Protein AF-A0A0J7KLI1-F1 (afdb_monomer_lite)

Sequence (112 aa):
MMEARSKIDLAKLGISNSRLKQSVTGGILIQIFDKDRAVKADDFASHMDAILGKTGVIIGRPFKCAELRIRGIDVSVSPDEVIEEIAKVGGCRRDEVRTGCIRGAPSGRGSV

Structure (mmCIF, N/CA/C/O backbone):
data_AF-A0A0J7KLI1-F1
#
_entry.id   AF-A0A0J7KLI1-F1
#
loop_
_atom_site.group_PDB
_atom_site.id
_atom_site.type_symbol
_atom_site.label_atom_id
_atom_site.label_alt_id
_atom_site.label_comp_id
_atom_site.label_asym_id
_atom_site.label_entity_id
_atom_site.label_seq_id
_atom_site.pdbx_PDB_ins_code
_atom_site.Cartn_x
_atom_site.Cartn_y
_atom_site.Cartn_z
_atom_site.occupancy
_atom_site.B_iso_or_equiv
_atom_site.auth_seq_id
_atom_site.auth_comp_id
_atom_site.auth_asym_id
_atom_site.auth_atom_id
_atom_site.pdbx_PDB_model_num
ATOM 1 N N . MET A 1 1 ? -12.954 9.217 16.804 1.00 60.72 1 MET A N 1
ATOM 2 C CA . MET A 1 1 ? -12.680 8.028 17.653 1.00 60.72 1 MET A CA 1
ATOM 3 C C . MET A 1 1 ? -13.764 7.715 18.671 1.00 60.72 1 MET A C 1
ATOM 5 O O . MET A 1 1 ? -14.097 6.545 18.789 1.00 60.72 1 MET A O 1
ATOM 9 N N . MET A 1 2 ? -14.324 8.692 19.395 1.00 63.84 2 MET A N 1
ATOM 10 C CA . MET A 1 2 ? -15.411 8.419 20.352 1.00 63.84 2 MET A CA 1
ATOM 11 C C . MET A 1 2 ? -16.638 7.806 19.656 1.00 63.84 2 MET A C 1
ATOM 13 O O . MET A 1 2 ? -17.097 6.744 20.056 1.00 63.84 2 MET A O 1
ATOM 17 N N . GLU A 1 3 ? -17.057 8.378 18.523 1.00 67.69 3 GLU A N 1
ATOM 18 C CA . GLU A 1 3 ? -18.138 7.823 17.694 1.00 67.69 3 GLU A CA 1
ATOM 19 C C . GLU A 1 3 ? -17.832 6.424 17.148 1.00 67.69 3 GLU A C 1
ATOM 21 O O . GLU A 1 3 ? -18.708 5.567 17.110 1.00 67.69 3 GLU A O 1
ATOM 26 N N . ALA A 1 4 ? -16.578 6.179 16.763 1.00 65.81 4 ALA A N 1
ATOM 27 C CA . ALA A 1 4 ? -16.128 4.886 16.256 1.00 65.81 4 ALA A CA 1
ATOM 28 C C . ALA A 1 4 ? -16.211 3.809 17.342 1.00 65.81 4 ALA A C 1
ATOM 30 O O . ALA A 1 4 ? -16.747 2.734 17.115 1.00 65.81 4 ALA A O 1
ATOM 31 N N . ARG A 1 5 ? -15.744 4.125 18.556 1.00 69.19 5 ARG A N 1
ATOM 32 C CA . ARG A 1 5 ? -15.797 3.218 19.707 1.00 69.19 5 ARG A CA 1
ATOM 33 C C . ARG A 1 5 ? -17.232 2.915 20.145 1.00 69.19 5 ARG A C 1
ATOM 35 O O . ARG A 1 5 ? -17.486 1.816 20.613 1.00 69.19 5 ARG A O 1
ATOM 42 N N . SER A 1 6 ? -18.151 3.870 20.001 1.00 67.19 6 SER A N 1
ATOM 43 C CA . SER A 1 6 ? -19.566 3.676 20.340 1.00 67.19 6 SER A CA 1
ATOM 44 C C . SER A 1 6 ? -20.349 2.902 19.278 1.00 67.19 6 SER A C 1
ATOM 46 O O . SER A 1 6 ? -21.348 2.277 19.614 1.00 67.19 6 SER A O 1
ATOM 48 N N . LYS A 1 7 ? -19.933 2.958 18.007 1.00 67.88 7 LYS A N 1
ATOM 49 C CA . LYS A 1 7 ? -20.652 2.335 16.882 1.00 67.88 7 LYS A CA 1
ATOM 50 C C . LYS A 1 7 ? -20.045 1.008 16.413 1.00 67.88 7 LYS A C 1
ATOM 52 O O . LYS A 1 7 ? -20.707 0.289 15.671 1.00 67.88 7 LYS A O 1
ATOM 57 N N . ILE A 1 8 ? -18.813 0.683 16.810 1.00 69.56 8 ILE A N 1
ATOM 58 C CA . ILE A 1 8 ? -18.088 -0.494 16.315 1.00 69.56 8 ILE A CA 1
ATOM 59 C C . ILE A 1 8 ? -17.908 -1.519 17.431 1.00 69.56 8 ILE A C 1
ATOM 61 O O . ILE A 1 8 ? -17.082 -1.357 18.329 1.00 69.56 8 ILE A O 1
ATOM 65 N N . ASP A 1 9 ? -18.657 -2.613 17.319 1.00 70.38 9 ASP A N 1
ATOM 66 C CA . ASP A 1 9 ? -18.518 -3.793 18.168 1.00 70.38 9 ASP A CA 1
ATOM 67 C C . ASP A 1 9 ? -17.425 -4.722 17.623 1.00 70.38 9 ASP A C 1
ATOM 69 O O . ASP A 1 9 ? -17.640 -5.483 16.677 1.00 70.38 9 ASP A O 1
ATOM 73 N N . LEU A 1 10 ? -16.256 -4.721 18.267 1.00 71.69 10 LEU A N 1
ATOM 74 C CA . LEU A 1 10 ? -15.137 -5.608 17.912 1.00 71.69 10 LEU A CA 1
ATOM 75 C C . LEU A 1 10 ? -15.509 -7.098 18.003 1.00 71.69 10 LEU A C 1
ATOM 77 O O . LEU A 1 10 ? -15.052 -7.897 17.189 1.00 71.69 10 LEU A O 1
ATOM 81 N N . ALA A 1 11 ? -16.389 -7.459 18.942 1.00 67.88 11 ALA A N 1
ATOM 82 C CA . ALA A 1 11 ? -16.875 -8.826 19.109 1.00 67.88 11 ALA A CA 1
ATOM 83 C C . ALA A 1 11 ? -17.712 -9.309 17.910 1.00 67.88 11 ALA A C 1
ATOM 85 O O . ALA A 1 11 ? -17.591 -10.464 17.510 1.00 67.88 11 ALA A O 1
ATOM 86 N N . LYS A 1 12 ? -18.516 -8.426 17.294 1.00 68.81 12 LYS A N 1
ATOM 87 C CA . LYS A 1 12 ? -19.310 -8.758 16.095 1.00 68.81 12 LYS A CA 1
ATOM 88 C C . LYS A 1 12 ? -18.444 -8.916 14.849 1.00 68.81 12 LYS A C 1
ATOM 90 O O . LYS A 1 12 ? -18.768 -9.716 13.983 1.00 68.81 12 LYS A O 1
ATOM 95 N N . LEU A 1 13 ? -17.322 -8.202 14.795 1.00 68.88 13 LEU A N 1
ATOM 96 C CA . LEU A 1 13 ? -16.308 -8.342 13.745 1.00 68.88 13 LEU A CA 1
ATOM 97 C C . LEU A 1 13 ? -15.367 -9.533 13.994 1.00 68.88 13 LEU A C 1
ATOM 99 O O . LEU A 1 13 ? -14.382 -9.724 13.283 1.00 68.88 13 LEU A O 1
ATOM 103 N N . GLY A 1 14 ? -15.650 -10.334 15.027 1.00 67.38 14 GLY A N 1
ATOM 104 C CA . GLY A 1 14 ? -14.864 -11.502 15.393 1.00 67.38 14 GLY A CA 1
ATOM 105 C C . GLY A 1 14 ? -13.451 -11.165 15.862 1.00 67.38 14 GLY A C 1
ATOM 106 O O . GLY A 1 14 ? -12.608 -12.056 15.852 1.00 67.38 14 GLY A O 1
ATOM 107 N N . ILE A 1 15 ? -13.163 -9.915 16.237 1.00 77.00 15 ILE A N 1
ATOM 108 C CA . ILE A 1 15 ? -11.833 -9.479 16.671 1.00 77.00 15 ILE A CA 1
ATOM 109 C C . ILE A 1 15 ? -11.684 -9.783 18.160 1.00 77.00 15 ILE A C 1
ATOM 111 O O . ILE A 1 15 ? -12.190 -9.056 19.015 1.00 77.00 15 ILE A O 1
ATOM 115 N N . SER A 1 16 ? -10.976 -10.868 18.469 1.00 71.06 16 SER A N 1
ATOM 116 C CA . SER A 1 16 ? -10.771 -11.339 19.847 1.00 71.06 16 SER A CA 1
ATOM 117 C C . SER A 1 16 ? -9.697 -10.544 20.585 1.00 71.06 16 SER A C 1
ATOM 119 O O . SER A 1 16 ? -9.819 -10.285 21.781 1.00 71.06 16 SER A O 1
ATOM 121 N N . ASN A 1 17 ? -8.632 -10.156 19.883 1.00 75.25 17 ASN A N 1
ATOM 122 C CA . ASN A 1 17 ? -7.509 -9.450 20.483 1.00 75.25 17 ASN A CA 1
ATOM 123 C C . ASN A 1 17 ? -7.026 -8.326 19.561 1.00 75.25 17 ASN A C 1
ATOM 125 O O . ASN A 1 17 ? -6.548 -8.571 18.448 1.00 75.25 17 ASN A O 1
ATOM 129 N N . SER A 1 18 ? -7.155 -7.086 20.038 1.00 80.81 18 SER A N 1
ATOM 130 C CA . SER A 1 18 ? -6.682 -5.898 19.332 1.00 80.81 18 SER A CA 1
ATOM 131 C C . SER A 1 18 ? -5.891 -4.975 20.250 1.00 80.81 18 SER A C 1
ATOM 133 O O . SER A 1 18 ? -6.152 -4.884 21.451 1.00 80.81 18 SER A O 1
ATOM 135 N N . ARG A 1 19 ? -4.915 -4.269 19.677 1.00 83.25 19 ARG A N 1
ATOM 136 C CA . ARG A 1 19 ? -4.111 -3.273 20.390 1.00 83.25 19 ARG A CA 1
ATOM 137 C C . ARG A 1 19 ? -4.143 -1.949 19.653 1.00 83.25 19 ARG A C 1
ATOM 139 O O . ARG A 1 19 ? -3.822 -1.876 18.470 1.00 83.25 19 ARG A O 1
ATOM 146 N N . LEU A 1 20 ? -4.471 -0.901 20.393 1.00 85.19 20 LEU A N 1
ATOM 147 C CA . LEU A 1 20 ? -4.372 0.480 19.945 1.00 85.19 20 LEU A CA 1
ATOM 148 C C . LEU A 1 20 ? -2.993 1.031 20.311 1.00 85.19 20 LEU A C 1
ATOM 150 O O . LEU A 1 20 ? -2.521 0.855 21.436 1.00 85.19 20 LEU A O 1
ATOM 154 N N . LYS A 1 21 ? -2.349 1.709 19.366 1.00 85.62 21 LYS A N 1
ATOM 155 C CA . LYS A 1 21 ? -1.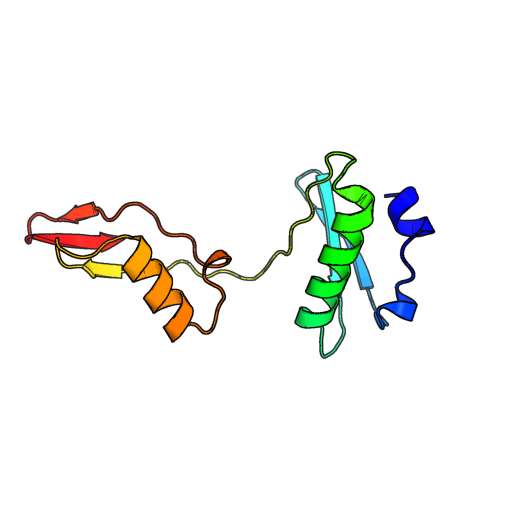084 2.413 19.577 1.00 85.62 21 LYS A CA 1
ATOM 156 C C . LYS A 1 21 ? -1.152 3.783 18.915 1.00 85.62 21 LYS A C 1
ATOM 158 O O . LYS A 1 21 ? -1.624 3.901 17.789 1.00 85.62 21 LYS A O 1
ATOM 163 N N . GLN A 1 22 ? -0.637 4.810 19.580 1.00 85.69 22 GLN A N 1
ATOM 164 C CA . GLN A 1 22 ? -0.431 6.102 18.935 1.00 85.69 22 GLN A CA 1
ATOM 165 C C . GLN A 1 22 ? 0.777 6.017 17.992 1.00 85.69 22 GLN A C 1
ATOM 167 O O . GLN A 1 22 ? 1.848 5.531 18.365 1.00 85.69 22 GLN A O 1
ATOM 172 N N . SER A 1 23 ? 0.581 6.427 16.745 1.00 82.25 23 SER A N 1
ATOM 173 C CA . SER A 1 23 ? 1.650 6.517 15.753 1.00 82.25 23 SER A CA 1
ATOM 174 C C . SER A 1 23 ? 2.458 7.801 15.947 1.00 82.25 23 SER A C 1
ATOM 176 O O . SER A 1 23 ? 1.967 8.778 16.511 1.00 82.25 23 SER A O 1
ATOM 178 N N . VAL A 1 24 ? 3.695 7.810 15.449 1.00 81.62 24 VAL A N 1
ATOM 179 C CA . VAL A 1 24 ? 4.592 8.977 15.531 1.00 81.62 24 VAL A CA 1
ATOM 180 C C . VAL A 1 24 ? 4.018 10.185 14.782 1.00 81.62 24 VAL A C 1
ATOM 182 O O . VAL A 1 24 ? 4.220 11.318 15.195 1.00 81.62 24 VAL A O 1
ATOM 185 N N . THR A 1 25 ? 3.235 9.952 13.727 1.00 81.62 25 THR A N 1
ATOM 186 C CA . THR A 1 25 ? 2.550 10.996 12.950 1.00 81.62 25 THR A CA 1
ATOM 187 C C . THR A 1 25 ? 1.288 11.536 13.635 1.00 81.62 25 THR A C 1
ATOM 189 O O . THR A 1 25 ? 0.547 12.305 13.033 1.00 81.62 25 THR A O 1
ATOM 192 N N . GLY A 1 26 ? 1.000 11.123 14.876 1.00 81.19 26 GLY A N 1
ATOM 193 C CA . GLY A 1 26 ? -0.185 11.544 15.631 1.00 81.19 26 GLY A CA 1
ATOM 194 C C . GLY A 1 26 ? -1.467 10.776 15.291 1.00 81.19 26 GLY A C 1
ATOM 195 O O . GLY A 1 26 ? -2.462 10.912 15.999 1.00 81.19 26 GLY A O 1
ATOM 196 N N . GLY A 1 27 ? -1.447 9.920 14.265 1.00 85.75 27 GLY A N 1
ATOM 197 C CA . GLY A 1 27 ? -2.538 8.995 13.949 1.00 85.75 27 GLY A CA 1
ATOM 198 C C . GLY A 1 27 ? -2.634 7.820 14.929 1.00 85.75 27 GLY A C 1
ATOM 199 O O . GLY A 1 27 ? -1.766 7.628 15.786 1.00 85.75 27 GLY A O 1
ATOM 200 N N . ILE A 1 28 ? -3.662 6.987 14.775 1.00 86.75 28 ILE A N 1
ATOM 201 C CA . ILE A 1 28 ? -3.896 5.814 15.629 1.00 86.75 28 ILE A CA 1
ATOM 202 C C . ILE A 1 28 ? -3.708 4.541 14.808 1.00 86.75 28 ILE A C 1
ATOM 204 O O . ILE A 1 28 ? -4.342 4.361 13.775 1.00 86.75 28 ILE A O 1
ATOM 208 N N . LEU A 1 29 ? -2.849 3.648 15.294 1.00 86.81 29 LEU A N 1
ATOM 209 C CA . LEU A 1 29 ? -2.618 2.330 14.722 1.00 86.81 29 LEU A CA 1
ATOM 210 C C . LEU A 1 29 ? -3.408 1.283 15.507 1.00 86.81 29 LEU A C 1
ATOM 212 O O . LEU A 1 29 ? -3.257 1.168 16.725 1.00 86.81 29 LEU A O 1
ATOM 216 N N . ILE A 1 30 ? -4.212 0.497 14.796 1.00 86.31 30 ILE A N 1
ATOM 217 C CA . ILE A 1 30 ? -5.013 -0.589 15.362 1.00 86.31 30 ILE A CA 1
ATOM 218 C C . ILE A 1 30 ? -4.441 -1.904 14.844 1.00 86.31 30 ILE A C 1
ATOM 220 O O . ILE A 1 30 ? -4.437 -2.156 13.644 1.00 86.31 30 ILE A O 1
ATOM 224 N N . GLN A 1 31 ? -3.910 -2.722 15.748 1.00 85.00 31 GLN A N 1
ATOM 225 C CA . GLN A 1 31 ? -3.334 -4.028 15.429 1.00 85.00 31 GLN A CA 1
ATOM 226 C C . GLN A 1 31 ? -4.320 -5.131 15.795 1.00 85.00 31 GLN A C 1
ATOM 228 O O . GLN A 1 31 ? -4.870 -5.110 16.895 1.00 85.00 31 GLN A O 1
ATOM 233 N N . ILE A 1 32 ? -4.501 -6.098 14.896 1.00 86.31 32 ILE A N 1
ATOM 234 C CA . ILE A 1 32 ? -5.370 -7.268 15.069 1.00 86.31 32 ILE A CA 1
ATOM 235 C C . ILE A 1 32 ? -4.480 -8.515 15.126 1.00 86.31 32 ILE A C 1
ATOM 237 O O . ILE A 1 32 ? -3.669 -8.732 14.223 1.00 86.31 32 ILE A O 1
ATOM 241 N N . PHE A 1 33 ? -4.613 -9.327 16.180 1.00 79.38 33 PHE A N 1
ATOM 242 C CA . PHE A 1 33 ? -3.732 -10.482 16.443 1.00 79.38 33 PHE A CA 1
ATOM 243 C C . PHE A 1 33 ? -4.336 -11.845 16.073 1.00 79.38 33 PHE A C 1
ATOM 245 O O . PHE A 1 33 ? -3.790 -12.883 16.440 1.00 79.38 33 PHE A O 1
ATOM 252 N N . ASP A 1 34 ? -5.444 -11.864 15.341 1.00 81.00 34 ASP A N 1
ATOM 253 C CA . ASP A 1 34 ? -6.146 -13.104 15.005 1.00 81.00 34 ASP A CA 1
ATOM 254 C C . ASP A 1 34 ? -5.503 -13.877 13.834 1.00 81.00 34 ASP A C 1
ATOM 256 O O . ASP A 1 34 ? -4.695 -13.344 13.070 1.00 81.00 34 ASP A O 1
ATOM 260 N N . LYS A 1 35 ? -5.891 -15.153 13.667 1.00 76.25 35 LYS A N 1
ATOM 261 C CA . LYS A 1 35 ? -5.421 -16.014 12.562 1.00 76.25 35 LYS A CA 1
ATOM 262 C C . LYS A 1 35 ? -5.762 -15.423 11.185 1.00 76.25 35 LYS A C 1
ATOM 264 O O . LYS A 1 35 ? -4.879 -15.331 10.339 1.00 76.25 35 LYS A O 1
ATOM 269 N N . ASP A 1 36 ? -6.972 -14.887 11.027 1.00 80.25 36 ASP A N 1
ATOM 270 C CA . ASP A 1 36 ? -7.446 -14.232 9.794 1.00 80.25 36 ASP A CA 1
ATOM 271 C C . ASP A 1 36 ? -7.281 -12.707 9.839 1.00 80.25 36 ASP A C 1
ATOM 273 O O . ASP A 1 36 ? -8.140 -11.945 9.392 1.00 80.25 36 ASP A O 1
ATOM 277 N N . ARG A 1 37 ? -6.166 -12.240 10.417 1.00 81.44 37 ARG A N 1
ATOM 278 C CA . ARG A 1 37 ? -5.884 -10.810 10.633 1.00 81.44 37 ARG A CA 1
ATOM 279 C C . ARG A 1 37 ? -6.049 -9.940 9.388 1.00 81.44 37 ARG A C 1
ATOM 281 O O . ARG A 1 37 ? -6.446 -8.795 9.533 1.00 81.44 37 ARG A O 1
ATOM 288 N N . ALA A 1 38 ? -5.727 -10.453 8.197 1.00 80.31 38 ALA A N 1
ATOM 289 C CA . ALA A 1 38 ? -5.795 -9.676 6.960 1.00 80.31 38 ALA A CA 1
ATOM 290 C C . ALA A 1 38 ? -7.249 -9.370 6.578 1.00 80.31 38 ALA A C 1
ATOM 292 O O . ALA A 1 38 ? -7.597 -8.208 6.414 1.00 80.31 38 ALA A O 1
ATOM 293 N N . VAL A 1 39 ? -8.098 -10.401 6.536 1.00 83.38 39 VAL A N 1
ATOM 294 C CA . VAL A 1 39 ? -9.523 -10.268 6.197 1.00 83.38 39 VAL A CA 1
ATOM 295 C C . VAL A 1 39 ? -10.239 -9.416 7.241 1.00 83.38 39 VAL A C 1
ATOM 297 O O . VAL A 1 39 ? -10.891 -8.438 6.900 1.00 83.38 39 VAL A O 1
ATOM 300 N N . LYS A 1 40 ? -10.014 -9.695 8.531 1.00 83.69 40 LYS A N 1
ATOM 301 C CA . LYS A 1 40 ? -10.624 -8.915 9.618 1.00 83.69 40 LYS A CA 1
ATOM 302 C C . LYS A 1 40 ? -10.171 -7.455 9.633 1.00 83.69 40 LYS A C 1
ATOM 304 O O . LYS A 1 40 ? -10.951 -6.586 10.008 1.00 83.69 40 LYS A O 1
ATOM 309 N N . ALA A 1 41 ? -8.918 -7.174 9.265 1.00 84.56 41 ALA A N 1
ATOM 310 C CA . ALA A 1 41 ? -8.431 -5.801 9.152 1.00 84.56 41 ALA A CA 1
ATOM 311 C C . ALA A 1 41 ? -9.093 -5.059 7.991 1.00 84.56 41 ALA A C 1
ATOM 313 O O . ALA A 1 41 ? -9.429 -3.888 8.156 1.00 84.56 41 ALA A O 1
ATOM 314 N N . ASP A 1 42 ? -9.305 -5.736 6.863 1.00 85.06 42 ASP A N 1
ATOM 315 C CA . ASP A 1 42 ? -9.978 -5.164 5.698 1.00 85.06 42 ASP A CA 1
ATOM 316 C C . ASP A 1 42 ? -11.451 -4.871 6.019 1.00 85.06 42 ASP A C 1
ATOM 318 O O . ASP A 1 42 ? -11.897 -3.737 5.848 1.00 85.06 42 ASP A O 1
ATOM 322 N N . ASP A 1 43 ? -12.166 -5.830 6.614 1.00 85.88 43 ASP A N 1
ATOM 323 C CA . ASP A 1 43 ? -13.561 -5.653 7.036 1.00 85.88 43 ASP A CA 1
ATOM 324 C C . ASP A 1 43 ? -13.706 -4.519 8.059 1.00 85.88 43 ASP A C 1
ATOM 326 O O . ASP A 1 43 ? -14.612 -3.684 7.969 1.00 85.88 43 ASP A O 1
ATOM 330 N N . PHE A 1 44 ? -12.795 -4.457 9.032 1.00 85.50 44 PHE A N 1
ATOM 331 C CA . PHE A 1 44 ? -12.769 -3.401 10.039 1.00 85.50 44 PHE A CA 1
ATOM 332 C C . PHE A 1 44 ? -12.483 -2.026 9.427 1.00 85.50 44 PHE A C 1
ATOM 334 O O . PHE A 1 44 ? -13.129 -1.047 9.805 1.00 85.50 44 PHE A O 1
ATOM 341 N N . ALA A 1 45 ? -11.553 -1.942 8.471 1.00 86.19 45 ALA A N 1
ATOM 342 C CA . ALA A 1 45 ? -11.259 -0.709 7.750 1.00 86.19 45 ALA A CA 1
ATOM 343 C C . ALA A 1 45 ? -12.479 -0.228 6.951 1.00 86.19 45 ALA A C 1
ATOM 345 O O . ALA A 1 45 ? -12.832 0.946 7.048 1.00 86.19 45 ALA A O 1
ATOM 346 N N . SER A 1 46 ? -13.182 -1.124 6.251 1.00 86.69 46 SER A N 1
ATOM 347 C CA . SER A 1 46 ? -14.410 -0.786 5.520 1.00 86.69 46 SER A CA 1
ATOM 348 C C . SER A 1 46 ? -15.534 -0.295 6.440 1.00 86.69 46 SER A C 1
ATOM 350 O O . SER A 1 46 ? -16.206 0.685 6.122 1.00 86.69 46 SER A O 1
ATOM 352 N N . HIS A 1 47 ? -15.723 -0.916 7.610 1.00 85.75 47 HIS A N 1
ATOM 353 C CA . HIS A 1 47 ? -16.715 -0.454 8.593 1.00 85.75 47 HIS A CA 1
ATOM 354 C C . HIS A 1 47 ? -16.351 0.909 9.188 1.00 85.75 47 HIS A C 1
ATOM 356 O O . HIS A 1 47 ? -17.219 1.763 9.379 1.00 85.75 47 HIS A O 1
ATOM 362 N N . MET A 1 48 ? -15.066 1.123 9.477 1.00 83.94 48 MET A N 1
ATOM 363 C CA . MET A 1 48 ? -14.564 2.417 9.927 1.00 83.94 48 MET A CA 1
ATOM 364 C C . MET A 1 48 ? -14.820 3.496 8.873 1.00 83.94 48 MET A C 1
ATOM 366 O O . MET A 1 48 ? -15.249 4.592 9.232 1.00 83.94 48 MET A O 1
ATOM 370 N N . ASP A 1 49 ? -14.604 3.189 7.593 1.00 85.38 49 ASP A N 1
ATOM 371 C CA . ASP A 1 49 ? -14.745 4.149 6.496 1.00 85.38 49 ASP A CA 1
ATOM 372 C C . ASP A 1 49 ? -16.208 4.535 6.272 1.00 85.38 49 ASP A C 1
ATOM 374 O O . ASP A 1 49 ? -16.542 5.716 6.180 1.00 85.38 49 ASP A O 1
ATOM 378 N N . ALA A 1 50 ? -17.119 3.564 6.364 1.00 84.31 50 ALA A N 1
ATOM 379 C CA . ALA A 1 50 ? -18.556 3.821 6.313 1.00 84.31 50 ALA A CA 1
ATOM 380 C C . ALA A 1 50 ? -19.043 4.783 7.419 1.00 84.31 50 ALA A C 1
ATOM 382 O O . ALA A 1 50 ? -19.984 5.553 7.205 1.00 84.31 50 ALA A O 1
ATOM 383 N N . ILE A 1 51 ? -18.418 4.751 8.602 1.00 82.19 51 ILE A N 1
ATOM 384 C CA . ILE A 1 51 ? -18.820 5.569 9.757 1.00 82.19 51 ILE A CA 1
ATOM 385 C C . ILE A 1 51 ? -18.104 6.924 9.772 1.00 82.19 51 ILE A C 1
ATOM 387 O O . ILE A 1 51 ? -18.734 7.939 10.067 1.00 82.19 51 ILE A O 1
ATOM 391 N N . LEU A 1 52 ? -16.798 6.942 9.503 1.00 80.38 52 LEU A N 1
ATOM 392 C CA . LEU A 1 52 ? -15.918 8.097 9.722 1.00 80.38 52 LEU A CA 1
ATOM 393 C C . LEU A 1 52 ? -15.447 8.772 8.431 1.00 80.38 52 LEU A C 1
ATOM 395 O O . LEU A 1 52 ? -14.889 9.868 8.508 1.00 80.38 52 LEU A O 1
ATOM 399 N N . GLY A 1 53 ? -15.671 8.166 7.262 1.00 74.38 53 GLY A N 1
ATOM 400 C CA . GLY A 1 53 ? -15.224 8.708 5.975 1.00 74.38 53 GLY A CA 1
ATOM 401 C C . GLY A 1 53 ? -15.821 10.086 5.674 1.00 74.38 53 GLY A C 1
ATOM 402 O O . GLY A 1 53 ? -15.175 10.938 5.070 1.00 74.38 53 GLY A O 1
ATOM 403 N N . LYS A 1 54 ? -17.019 10.377 6.200 1.00 74.12 54 LYS A N 1
ATOM 404 C CA . LYS A 1 54 ? -17.669 11.700 6.094 1.00 74.12 54 LYS A CA 1
ATOM 405 C C . LYS A 1 54 ? -17.073 12.762 7.023 1.00 74.12 54 LYS A C 1
ATOM 407 O O . LYS A 1 54 ? -17.331 13.946 6.837 1.00 74.12 54 LYS A O 1
ATOM 412 N N . THR A 1 55 ? -16.282 12.353 8.011 1.00 77.94 55 THR A N 1
ATOM 413 C CA . THR A 1 55 ? -15.707 13.225 9.046 1.00 77.94 55 THR A CA 1
ATOM 414 C C . THR A 1 55 ? -14.274 13.657 8.697 1.00 77.94 55 THR A C 1
ATOM 416 O O . THR A 1 55 ? -13.579 14.231 9.531 1.00 77.94 55 THR A O 1
ATOM 419 N N . GLY A 1 56 ? -13.805 13.367 7.475 1.00 76.94 56 GLY A N 1
ATOM 420 C CA . GLY A 1 56 ? -12.460 13.721 7.003 1.00 76.94 56 GLY A CA 1
ATOM 421 C C . GLY A 1 56 ? -11.336 12.874 7.610 1.00 76.94 56 GLY A C 1
ATOM 422 O O . GLY A 1 56 ? -10.167 13.247 7.524 1.00 76.94 56 GLY A O 1
ATOM 423 N N . VAL A 1 57 ? -11.668 11.745 8.244 1.00 82.50 57 VAL A N 1
ATOM 424 C CA . VAL A 1 57 ? -10.681 10.816 8.803 1.00 82.50 57 VAL A CA 1
ATOM 425 C C . VAL A 1 57 ? -10.177 9.898 7.696 1.00 82.50 57 VAL A C 1
ATOM 427 O O . VAL A 1 57 ? -10.960 9.198 7.066 1.00 82.50 57 VAL A O 1
ATOM 430 N N . ILE A 1 58 ? -8.860 9.860 7.497 1.00 82.12 58 ILE A N 1
ATOM 431 C CA . ILE A 1 58 ? -8.230 8.938 6.549 1.00 82.12 58 ILE A CA 1
ATOM 432 C C . ILE A 1 58 ? -8.023 7.592 7.241 1.00 82.12 58 ILE A C 1
ATOM 434 O O . ILE A 1 58 ? -7.288 7.496 8.228 1.00 82.12 58 ILE A O 1
ATOM 438 N N . ILE A 1 59 ? -8.648 6.547 6.706 1.00 84.88 59 ILE A N 1
ATOM 439 C CA . ILE A 1 59 ? -8.487 5.176 7.188 1.00 84.88 59 ILE A CA 1
ATOM 440 C C . ILE A 1 59 ? -7.572 4.436 6.221 1.00 84.88 59 ILE A C 1
ATOM 442 O O . ILE A 1 59 ? -7.934 4.136 5.089 1.00 84.88 59 ILE A O 1
ATOM 446 N N . GLY A 1 60 ? -6.349 4.174 6.674 1.00 81.88 60 GLY A N 1
ATOM 447 C CA . GLY A 1 60 ? -5.369 3.397 5.925 1.00 81.88 60 GLY A CA 1
ATOM 448 C C . GLY A 1 60 ? -5.266 1.968 6.447 1.00 81.88 60 GLY A C 1
ATOM 449 O O . GLY A 1 60 ? -5.292 1.745 7.658 1.00 81.88 60 GLY A O 1
ATOM 450 N N . ARG A 1 61 ? -5.057 1.014 5.536 1.00 86.06 61 ARG A N 1
ATOM 451 C CA . ARG A 1 61 ? -4.637 -0.358 5.848 1.00 86.06 61 ARG A CA 1
ATOM 452 C C . ARG A 1 61 ? -3.122 -0.475 5.640 1.00 86.06 61 ARG A C 1
ATOM 454 O O . ARG A 1 61 ? -2.693 -0.657 4.505 1.00 86.06 61 ARG A O 1
ATOM 461 N N . PRO A 1 62 ? -2.284 -0.331 6.684 1.00 81.00 62 PRO A N 1
ATOM 462 C CA . PRO A 1 62 ? -0.842 -0.469 6.529 1.00 81.00 62 PRO A CA 1
ATOM 463 C C . PRO A 1 62 ? -0.467 -1.935 6.289 1.00 81.00 62 PRO A C 1
ATOM 465 O O . PRO A 1 62 ? -0.826 -2.817 7.068 1.00 81.00 62 PRO A O 1
ATOM 468 N N . PHE A 1 63 ? 0.306 -2.184 5.238 1.00 79.94 63 PHE A N 1
ATOM 469 C CA . PHE A 1 63 ? 0.893 -3.485 4.925 1.00 79.94 63 PHE A CA 1
ATOM 470 C C . PHE A 1 63 ? 2.414 -3.362 4.818 1.00 79.94 63 PHE A C 1
ATOM 472 O O . PHE A 1 63 ? 2.964 -2.268 4.690 1.00 79.94 63 PHE A O 1
ATOM 479 N N . LYS A 1 64 ? 3.114 -4.493 4.938 1.00 82.75 64 LYS A N 1
ATOM 480 C CA . LYS A 1 64 ? 4.559 -4.528 4.710 1.00 82.75 64 LYS A CA 1
ATOM 481 C C . LYS A 1 64 ? 4.805 -4.468 3.206 1.00 82.75 64 LYS A C 1
ATOM 483 O O . LYS A 1 64 ? 4.336 -5.346 2.491 1.00 82.75 64 LYS A O 1
ATOM 488 N N . CYS A 1 65 ? 5.560 -3.472 2.766 1.00 86.62 65 CYS A N 1
ATOM 489 C CA . CYS A 1 65 ? 5.991 -3.335 1.379 1.00 86.62 65 CYS A CA 1
ATOM 490 C C . CYS A 1 65 ? 7.477 -3.679 1.247 1.00 86.62 65 CYS A C 1
ATOM 492 O O . CYS A 1 65 ? 8.231 -3.566 2.216 1.00 86.62 65 CYS A O 1
ATOM 494 N N . ALA A 1 66 ? 7.889 -4.050 0.039 1.00 89.06 66 ALA A N 1
ATOM 495 C CA . ALA A 1 66 ? 9.288 -4.136 -0.358 1.00 89.06 66 ALA A CA 1
ATOM 496 C C . ALA A 1 66 ? 9.538 -3.178 -1.527 1.00 89.06 66 ALA A C 1
ATOM 498 O O . ALA A 1 66 ? 8.644 -2.948 -2.341 1.00 89.06 66 ALA A O 1
ATOM 499 N N . GLU A 1 67 ? 10.746 -2.626 -1.604 1.00 92.50 67 GLU A N 1
ATOM 500 C CA . GLU A 1 67 ? 11.183 -1.843 -2.757 1.00 92.50 67 GLU A CA 1
ATOM 501 C C . GLU A 1 67 ? 11.845 -2.768 -3.778 1.00 92.50 67 GLU A C 1
ATOM 503 O O . GLU A 1 67 ? 12.678 -3.607 -3.429 1.00 92.50 67 GLU A O 1
ATOM 508 N N . LEU A 1 68 ? 11.471 -2.609 -5.045 1.00 91.62 68 LEU A N 1
ATOM 509 C CA . LEU A 1 68 ? 12.018 -3.364 -6.165 1.00 91.62 68 LEU A CA 1
ATOM 510 C C . LEU A 1 68 ? 12.615 -2.390 -7.172 1.00 91.62 68 LEU A C 1
ATOM 512 O O . LEU A 1 68 ? 12.067 -1.316 -7.397 1.00 91.62 68 LEU A O 1
ATOM 516 N N . ARG A 1 69 ? 13.729 -2.788 -7.791 1.00 93.06 69 ARG A N 1
ATOM 517 C CA . ARG A 1 69 ? 14.314 -2.069 -8.921 1.00 93.06 69 ARG A CA 1
ATOM 518 C C . ARG A 1 69 ? 14.373 -2.986 -10.126 1.00 93.06 69 ARG A C 1
ATOM 520 O O . ARG A 1 69 ? 15.077 -3.995 -10.099 1.00 93.06 69 ARG A O 1
ATOM 527 N N . ILE A 1 70 ? 13.693 -2.597 -11.193 1.00 91.62 70 ILE A N 1
ATOM 528 C CA . ILE A 1 70 ? 13.603 -3.364 -12.432 1.00 91.62 70 ILE A CA 1
ATOM 529 C C . ILE A 1 70 ? 14.458 -2.662 -13.486 1.00 91.62 70 ILE A C 1
ATOM 531 O O . ILE A 1 70 ? 14.450 -1.440 -13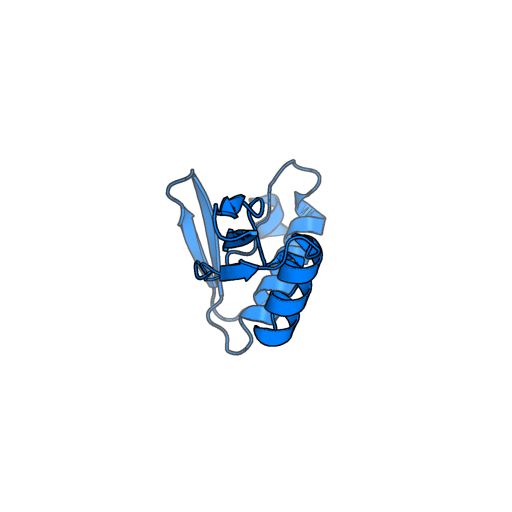.617 1.00 91.62 70 ILE A O 1
ATOM 535 N N . ARG A 1 71 ? 15.260 -3.430 -14.224 1.00 92.56 71 ARG A N 1
ATOM 536 C CA . ARG A 1 71 ? 16.134 -2.930 -15.295 1.00 92.56 71 ARG A CA 1
ATOM 537 C C . ARG A 1 71 ? 15.904 -3.735 -16.561 1.00 92.56 71 ARG A C 1
ATOM 539 O O . ARG A 1 71 ? 15.499 -4.888 -16.489 1.00 92.56 71 ARG A O 1
ATOM 546 N N . GLY A 1 72 ? 16.260 -3.150 -17.700 1.00 91.94 72 GLY A N 1
ATOM 547 C CA . GLY A 1 72 ? 16.136 -3.835 -18.984 1.00 91.94 72 GLY A CA 1
ATOM 548 C C . GLY A 1 72 ? 14.739 -3.722 -19.586 1.00 91.94 72 GLY A C 1
ATOM 549 O O . GLY A 1 72 ? 14.385 -4.548 -20.416 1.00 91.94 72 GLY A O 1
ATOM 550 N N . ILE A 1 73 ? 13.968 -2.719 -19.166 1.00 92.94 73 ILE A N 1
ATOM 551 C CA . ILE A 1 73 ? 12.607 -2.474 -19.642 1.00 92.94 73 ILE A CA 1
ATOM 552 C C . ILE A 1 73 ? 12.684 -1.959 -21.081 1.00 92.94 73 ILE A C 1
ATOM 554 O O . ILE A 1 73 ? 13.486 -1.071 -21.371 1.00 92.94 73 ILE A O 1
ATOM 558 N N . ASP A 1 74 ? 11.904 -2.530 -21.990 1.00 90.94 74 ASP A N 1
ATOM 559 C CA . ASP A 1 74 ? 11.860 -2.062 -23.375 1.00 90.94 74 ASP A CA 1
ATOM 560 C C . ASP A 1 74 ? 11.145 -0.701 -23.482 1.00 90.94 74 ASP A C 1
ATOM 562 O O . ASP A 1 74 ? 10.326 -0.357 -22.632 1.00 90.94 74 ASP A O 1
ATOM 566 N N . VAL A 1 75 ? 11.450 0.088 -24.516 1.00 85.81 75 VAL A N 1
ATOM 567 C CA . VAL A 1 75 ? 10.851 1.423 -24.729 1.00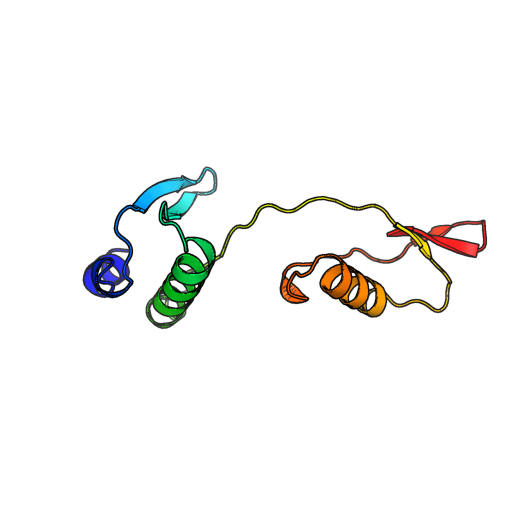 85.81 75 VAL A CA 1
ATOM 568 C C . VAL A 1 75 ? 9.336 1.348 -24.958 1.00 85.81 75 VAL A C 1
ATOM 570 O O . VAL A 1 75 ? 8.632 2.321 -24.707 1.00 85.81 75 VAL A O 1
ATOM 573 N N . SER A 1 76 ? 8.833 0.199 -25.413 1.00 89.44 76 SER A N 1
ATOM 574 C CA . SER A 1 76 ? 7.402 -0.042 -25.620 1.00 89.44 76 SER A CA 1
ATOM 575 C C . SER A 1 76 ? 6.593 -0.241 -24.333 1.00 89.44 76 SER A C 1
ATOM 577 O O . SER A 1 76 ? 5.374 -0.107 -24.376 1.00 89.44 76 SER A O 1
ATOM 579 N N . VAL A 1 77 ? 7.243 -0.535 -23.201 1.00 92.75 77 VAL A N 1
ATOM 580 C 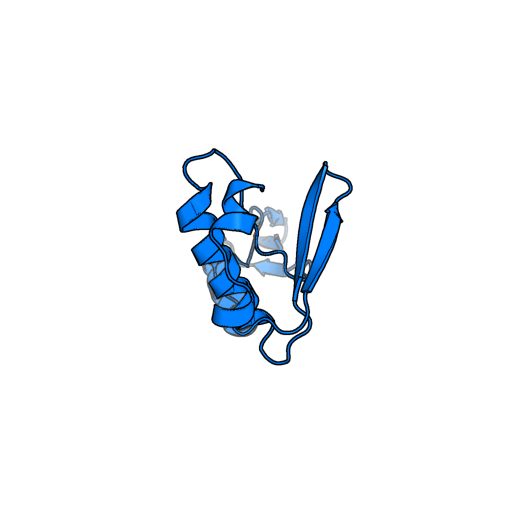CA . VAL A 1 77 ? 6.558 -0.941 -21.966 1.00 92.75 77 VAL A CA 1
ATOM 581 C C . VAL A 1 77 ? 6.076 0.268 -21.173 1.00 92.75 77 VAL A C 1
ATOM 583 O O . VAL A 1 77 ? 6.840 1.194 -20.880 1.00 92.75 77 VAL A O 1
ATOM 586 N N . SER A 1 78 ? 4.812 0.227 -20.755 1.00 92.12 78 SER A N 1
ATOM 587 C CA . SER A 1 78 ? 4.216 1.263 -19.907 1.00 92.12 78 SER A CA 1
ATOM 588 C C . SER A 1 78 ? 4.387 0.965 -18.405 1.00 92.12 78 SER A C 1
ATOM 590 O O . SER A 1 78 ? 4.506 -0.194 -18.003 1.00 92.12 78 SER A O 1
ATOM 592 N N . PRO A 1 79 ? 4.375 1.985 -17.522 1.00 92.12 79 PRO A N 1
ATOM 593 C CA . PRO A 1 79 ? 4.382 1.758 -16.074 1.00 92.12 79 PRO A CA 1
ATOM 594 C C . PRO A 1 79 ? 3.193 0.917 -15.589 1.00 92.12 79 PRO A C 1
ATOM 596 O O . PRO A 1 79 ? 3.336 0.166 -14.627 1.00 92.12 79 PRO A O 1
ATOM 599 N N . ASP A 1 80 ? 2.042 1.021 -16.256 1.00 93.06 80 ASP A N 1
ATOM 600 C CA . ASP A 1 80 ? 0.841 0.251 -15.930 1.00 93.06 80 ASP A CA 1
ATOM 601 C C . ASP A 1 80 ? 1.017 -1.246 -16.198 1.00 93.06 80 ASP A C 1
ATOM 603 O O . ASP A 1 80 ? 0.661 -2.055 -15.345 1.00 93.06 80 ASP A O 1
ATOM 607 N N . GLU A 1 81 ? 1.644 -1.620 -17.317 1.00 93.25 81 GLU A N 1
ATOM 608 C CA . GLU A 1 81 ? 1.992 -3.019 -17.610 1.00 93.25 81 GLU A CA 1
ATOM 609 C C . GLU A 1 81 ? 2.938 -3.597 -16.551 1.00 93.25 81 GLU A C 1
ATOM 611 O O . GLU A 1 81 ? 2.781 -4.738 -16.114 1.00 93.25 81 GLU A O 1
ATOM 616 N N . VAL A 1 82 ? 3.897 -2.791 -16.081 1.00 93.56 82 VAL A N 1
ATOM 617 C CA . VAL A 1 82 ? 4.801 -3.190 -14.995 1.00 93.56 82 VAL A CA 1
ATOM 618 C C . VAL A 1 82 ? 4.023 -3.419 -13.697 1.00 93.56 82 VAL A C 1
ATOM 620 O O . VAL A 1 82 ? 4.257 -4.416 -13.017 1.00 93.56 82 VAL A O 1
ATOM 623 N N . ILE A 1 83 ? 3.090 -2.526 -13.348 1.00 94.94 83 ILE A N 1
ATOM 624 C CA . ILE A 1 83 ? 2.238 -2.675 -12.159 1.00 94.94 83 ILE A CA 1
ATOM 625 C C . ILE A 1 83 ? 1.409 -3.960 -12.250 1.00 94.94 83 ILE A C 1
ATOM 627 O O . ILE A 1 83 ? 1.366 -4.720 -11.282 1.00 94.94 83 ILE A O 1
ATOM 631 N N . GLU A 1 84 ? 0.756 -4.202 -13.387 1.00 94.50 84 GLU A N 1
ATOM 632 C CA . GLU A 1 84 ? -0.090 -5.378 -13.595 1.00 94.50 84 GLU A CA 1
ATOM 633 C C . GLU A 1 84 ? 0.703 -6.679 -13.460 1.00 94.50 84 GLU A C 1
ATOM 635 O O . GLU A 1 84 ? 0.280 -7.580 -12.730 1.00 94.50 84 GLU A O 1
ATOM 640 N N . GLU A 1 85 ? 1.876 -6.770 -14.090 1.00 94.69 85 GLU A N 1
ATOM 641 C CA . GLU A 1 85 ? 2.666 -7.998 -14.033 1.00 94.69 85 GLU A CA 1
ATOM 642 C C . GLU A 1 85 ? 3.298 -8.204 -12.647 1.00 94.69 85 GLU A C 1
ATOM 644 O O . GLU A 1 85 ? 3.324 -9.332 -12.154 1.00 94.69 85 GLU A O 1
ATOM 649 N N . ILE A 1 86 ? 3.721 -7.138 -11.950 1.00 93.81 86 ILE A N 1
ATOM 650 C CA . ILE A 1 86 ? 4.171 -7.241 -10.548 1.00 93.81 86 ILE A CA 1
ATOM 651 C C . ILE A 1 86 ? 3.029 -7.715 -9.651 1.00 93.81 86 ILE A C 1
ATOM 653 O O . ILE A 1 86 ? 3.241 -8.609 -8.833 1.00 93.81 86 ILE A O 1
ATOM 657 N N . ALA A 1 87 ? 1.833 -7.140 -9.789 1.00 93.56 87 ALA A N 1
ATOM 658 C CA . ALA A 1 87 ? 0.674 -7.517 -8.985 1.00 93.56 87 ALA A CA 1
ATOM 659 C C . ALA A 1 87 ? 0.317 -8.995 -9.190 1.00 93.56 87 ALA A C 1
ATOM 661 O O . ALA A 1 87 ? 0.120 -9.745 -8.233 1.00 93.56 87 ALA A O 1
ATOM 662 N N . LYS A 1 88 ? 0.328 -9.437 -10.449 1.00 94.50 88 LYS A N 1
ATOM 663 C CA . LYS A 1 88 ? 0.067 -10.820 -10.844 1.00 94.50 88 LYS A CA 1
ATOM 664 C C . LYS A 1 88 ? 1.119 -11.797 -10.314 1.00 94.50 88 LYS A C 1
ATOM 666 O O . LYS A 1 88 ? 0.748 -12.814 -9.734 1.00 94.50 88 LYS A O 1
ATOM 671 N N . VAL A 1 89 ? 2.411 -11.503 -10.476 1.00 93.62 89 VAL A N 1
ATOM 672 C CA . VAL A 1 89 ? 3.506 -12.371 -9.996 1.00 93.62 89 VAL A CA 1
ATOM 673 C C . VAL A 1 89 ? 3.589 -12.366 -8.467 1.00 93.62 89 VAL A C 1
ATOM 675 O O . VAL A 1 89 ? 3.828 -13.404 -7.853 1.00 93.62 89 VAL A O 1
ATOM 678 N N . GLY A 1 90 ? 3.378 -11.207 -7.846 1.00 87.81 90 GLY A N 1
ATOM 679 C CA . GLY A 1 90 ? 3.413 -11.021 -6.397 1.00 87.81 90 GLY A CA 1
ATOM 680 C C . GLY A 1 90 ? 2.158 -11.501 -5.667 1.00 87.81 90 GLY A C 1
ATOM 681 O O . GLY A 1 90 ? 2.175 -11.580 -4.439 1.00 87.81 90 GLY A O 1
ATOM 682 N N . GLY A 1 91 ? 1.077 -11.813 -6.389 1.00 88.69 91 GLY A N 1
ATOM 683 C CA . GLY A 1 91 ? -0.212 -12.180 -5.799 1.00 88.69 91 GLY A CA 1
ATOM 684 C C . GLY A 1 91 ? -0.837 -11.062 -4.956 1.00 88.69 91 GLY A C 1
ATOM 685 O O . GLY A 1 91 ? -1.599 -11.347 -4.032 1.00 88.69 91 GLY A O 1
ATOM 686 N N . CYS A 1 92 ? -0.491 -9.804 -5.235 1.00 87.56 92 CYS A N 1
ATOM 687 C CA . CYS A 1 92 ? -1.003 -8.624 -4.544 1.00 87.56 92 CYS A CA 1
ATOM 688 C C . CYS A 1 92 ? -2.000 -7.860 -5.421 1.00 87.56 92 CYS A C 1
ATOM 690 O O . CYS A 1 92 ? -2.123 -8.095 -6.624 1.00 87.56 92 CYS A O 1
ATOM 692 N N . ARG A 1 93 ? -2.768 -6.953 -4.811 1.00 87.31 93 ARG A N 1
ATOM 693 C CA . ARG A 1 93 ? -3.716 -6.125 -5.571 1.00 87.31 93 ARG A CA 1
ATOM 694 C C . ARG A 1 93 ? -2.958 -5.038 -6.332 1.00 87.31 93 ARG A C 1
ATOM 696 O O . ARG A 1 93 ? -1.961 -4.523 -5.834 1.00 87.31 93 ARG A O 1
ATOM 703 N N . ARG A 1 94 ? -3.472 -4.625 -7.498 1.00 89.81 94 ARG A N 1
ATOM 704 C CA . ARG A 1 94 ? -2.896 -3.524 -8.299 1.00 89.81 94 ARG A CA 1
ATOM 705 C C . ARG A 1 94 ? -2.662 -2.266 -7.452 1.00 89.81 94 ARG A C 1
ATOM 707 O O . ARG A 1 94 ? -1.594 -1.674 -7.516 1.00 89.81 94 ARG A O 1
ATOM 714 N N . ASP A 1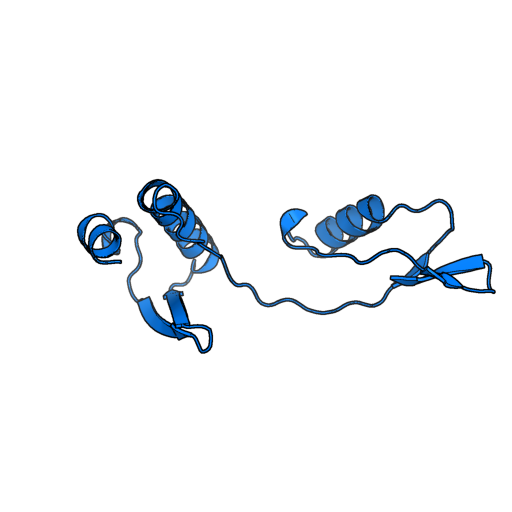 95 ? -3.626 -1.933 -6.596 1.00 87.88 95 ASP A N 1
ATOM 715 C CA . ASP A 1 95 ? -3.605 -0.740 -5.735 1.00 87.88 95 ASP A CA 1
ATOM 716 C C . ASP A 1 95 ? -2.539 -0.799 -4.621 1.00 87.88 95 ASP A C 1
ATOM 718 O O . ASP A 1 95 ? -2.225 0.213 -3.988 1.00 87.88 95 ASP A O 1
ATOM 722 N N . GLU A 1 96 ? -1.977 -1.984 -4.359 1.00 87.69 96 GLU A N 1
ATOM 723 C CA . GLU A 1 96 ? -0.905 -2.193 -3.380 1.00 87.69 96 GLU A CA 1
ATOM 724 C C . GLU A 1 96 ? 0.490 -1.977 -3.991 1.00 87.69 96 GLU A C 1
ATOM 726 O O . GLU A 1 96 ? 1.469 -1.843 -3.253 1.00 87.69 96 GLU A O 1
ATOM 731 N N . VAL A 1 97 ? 0.594 -1.899 -5.323 1.00 91.38 97 VAL A N 1
ATOM 732 C CA . VAL A 1 97 ? 1.848 -1.681 -6.048 1.00 91.38 97 VAL A CA 1
ATOM 733 C C . VAL A 1 97 ? 1.975 -0.206 -6.416 1.00 91.38 97 VAL A C 1
ATOM 735 O O . VAL A 1 97 ? 1.092 0.391 -7.027 1.00 91.38 97 VAL A O 1
ATOM 738 N N . ARG A 1 98 ? 3.105 0.401 -6.046 1.00 90.56 98 ARG A N 1
ATOM 739 C CA . ARG A 1 98 ? 3.438 1.783 -6.406 1.00 90.56 98 ARG A CA 1
ATOM 740 C C . ARG A 1 98 ? 4.686 1.784 -7.266 1.00 90.56 98 ARG A C 1
ATOM 742 O O . ARG A 1 98 ? 5.723 1.290 -6.833 1.00 90.56 98 ARG A O 1
ATOM 749 N N . THR A 1 99 ? 4.585 2.393 -8.437 1.00 92.81 99 THR A N 1
ATOM 750 C CA . THR A 1 99 ? 5.667 2.428 -9.423 1.00 92.81 99 THR A CA 1
ATOM 751 C C . THR A 1 99 ? 6.008 3.876 -9.761 1.00 92.81 99 THR A C 1
ATOM 753 O O . THR A 1 99 ? 5.128 4.735 -9.822 1.00 92.81 99 THR A O 1
ATOM 756 N N . GLY A 1 100 ? 7.300 4.164 -9.932 1.00 90.56 100 GLY A N 1
ATOM 757 C CA . GLY A 1 100 ? 7.771 5.458 -10.426 1.00 90.56 100 GLY A CA 1
ATOM 758 C C . GLY A 1 100 ? 7.720 5.547 -11.954 1.00 90.56 100 GLY A C 1
ATOM 759 O O . GLY A 1 100 ? 7.329 4.609 -12.641 1.00 90.56 100 GLY A O 1
ATOM 760 N N . CYS A 1 101 ? 8.164 6.670 -12.517 1.00 89.88 101 CYS A N 1
ATOM 761 C CA . CYS A 1 101 ? 8.325 6.771 -13.967 1.00 89.88 101 CYS A CA 1
ATOM 762 C C . CYS A 1 101 ? 9.482 5.879 -14.445 1.00 89.88 101 CYS A C 1
ATOM 764 O O . CYS A 1 101 ? 10.572 5.920 -13.862 1.00 89.88 101 CYS A O 1
ATOM 766 N N . ILE A 1 102 ? 9.278 5.144 -15.542 1.00 92.75 102 ILE A N 1
ATOM 767 C CA . ILE A 1 102 ? 10.346 4.388 -16.206 1.00 92.75 102 ILE A CA 1
ATOM 768 C C . ILE A 1 102 ? 11.355 5.387 -16.780 1.00 92.75 102 ILE A C 1
ATOM 770 O O . ILE A 1 102 ? 11.017 6.236 -17.604 1.00 92.75 102 ILE A O 1
ATOM 774 N N . ARG A 1 103 ? 12.611 5.298 -16.340 1.00 91.50 103 ARG A N 1
ATOM 775 C CA . ARG A 1 103 ? 13.699 6.156 -16.825 1.00 91.50 103 ARG A CA 1
ATOM 776 C C . ARG A 1 103 ? 14.507 5.418 -17.876 1.00 91.50 103 ARG A C 1
ATOM 778 O O . ARG A 1 103 ? 15.054 4.355 -17.582 1.00 91.50 103 ARG A O 1
ATOM 785 N N . GLY A 1 104 ? 14.616 5.998 -19.068 1.00 88.19 1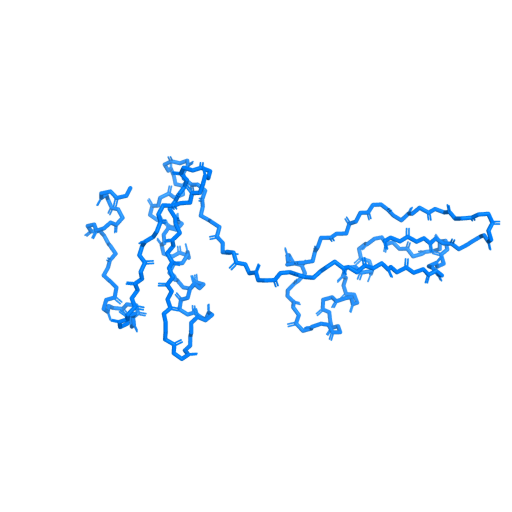04 GLY A N 1
ATOM 786 C CA . GLY A 1 104 ? 15.472 5.479 -20.134 1.00 88.19 104 GLY A CA 1
ATOM 787 C C . GLY A 1 104 ? 16.954 5.503 -19.750 1.00 88.19 104 GLY A C 1
ATOM 788 O O . GLY A 1 104 ? 17.411 6.426 -19.072 1.00 88.19 104 GLY A O 1
ATOM 789 N N . ALA A 1 105 ? 17.707 4.495 -20.189 1.00 84.94 105 ALA A N 1
ATOM 790 C CA . ALA A 1 105 ? 19.165 4.474 -20.104 1.00 84.94 105 ALA A CA 1
ATOM 791 C C . ALA A 1 105 ? 19.797 4.605 -21.504 1.00 84.94 105 ALA A C 1
ATOM 793 O O . ALA A 1 105 ? 19.155 4.257 -22.497 1.00 84.94 105 ALA A O 1
ATOM 794 N N . PRO A 1 106 ? 21.076 5.024 -21.607 1.00 83.62 106 PRO A N 1
ATOM 795 C CA . PRO A 1 106 ? 21.786 5.130 -22.888 1.00 83.62 106 PRO A CA 1
ATOM 796 C C . PRO A 1 106 ? 21.849 3.824 -23.694 1.00 83.62 106 PRO A C 1
ATOM 798 O O . PRO A 1 106 ? 22.043 3.853 -24.901 1.00 83.62 106 PRO A O 1
ATOM 801 N N . SER A 1 107 ? 21.662 2.674 -23.039 1.00 82.75 107 SER A N 1
ATOM 802 C CA . SER A 1 107 ? 21.571 1.357 -23.676 1.00 82.75 107 SER A CA 1
ATOM 803 C C . SER A 1 107 ? 20.261 1.115 -24.440 1.00 82.75 107 SER A C 1
ATOM 805 O O . SER A 1 107 ? 20.065 0.019 -24.959 1.00 82.75 107 SER A O 1
ATOM 807 N N . GLY A 1 108 ? 19.340 2.084 -24.466 1.00 83.38 108 GLY A N 1
ATOM 808 C CA . GLY A 1 108 ? 18.017 1.947 -25.081 1.00 83.38 108 GLY A CA 1
ATOM 809 C C . GLY A 1 108 ? 17.005 1.174 -24.231 1.00 83.38 108 GLY A C 1
ATOM 810 O O . GLY A 1 108 ? 15.877 0.987 -24.663 1.00 83.38 108 GLY A O 1
ATOM 811 N N . ARG A 1 109 ? 17.377 0.738 -23.018 1.00 89.50 109 ARG A N 1
ATOM 812 C CA . ARG A 1 109 ? 16.479 0.047 -22.080 1.00 89.50 109 ARG A CA 1
ATOM 813 C C . ARG A 1 109 ? 16.273 0.857 -20.809 1.00 89.50 109 ARG A C 1
ATOM 815 O O . ARG A 1 109 ? 17.220 1.419 -20.265 1.00 89.50 109 ARG A O 1
ATOM 822 N N . GLY A 1 110 ? 15.041 0.901 -20.329 1.00 91.50 110 GLY A N 1
ATOM 823 C CA . GLY A 1 110 ? 14.638 1.628 -19.139 1.00 91.50 110 GLY A CA 1
ATOM 824 C C . GLY A 1 110 ? 14.885 0.888 -17.825 1.00 91.50 110 GLY A C 1
ATOM 825 O O . GLY A 1 110 ? 15.207 -0.307 -17.774 1.00 91.50 110 GLY A O 1
ATOM 826 N N . SER A 1 111 ? 14.712 1.633 -16.737 1.00 92.31 111 SER A N 1
ATOM 827 C CA . SER A 1 111 ? 14.633 1.107 -15.376 1.00 92.31 111 SER A CA 1
ATOM 828 C C . SER A 1 111 ? 13.595 1.857 -14.552 1.00 92.31 111 SER A C 1
ATOM 830 O O . SER A 1 111 ? 13.387 3.052 -14.780 1.00 92.31 111 SER A O 1
ATOM 832 N N . VAL A 1 112 ? 12.986 1.165 -13.592 1.00 92.19 112 VAL A N 1
ATOM 833 C CA . VAL A 1 112 ? 12.027 1.724 -12.633 1.00 92.19 112 VAL A CA 1
ATOM 834 C C . VAL A 1 112 ? 12.290 1.199 -11.231 1.00 92.19 112 VAL A C 1
ATOM 836 O O . VAL A 1 112 ? 12.819 0.065 -11.122 1.00 92.19 112 VAL A O 1
#

Organism: Lasius niger (NCBI:txid67767)

Secondary structure (DSSP, 8-state):
-HHHHHH--TTTTT---EEEEE-TTS-EEEEE-STTHHHHHHHHHHHHHHHHGGGT--------------EEE-TT--HHHHHHHHHHHHT--GGG----PPEE-TTS-EE-

Foldseek 3Di:
DVQLVVPDDCVVLVQPDWDWDQDPVRDIDIAGDDPPRPVSLVVSLVVCCVRCVVVVDDRDDDDDDDDDKDKQAAPPDDQLNVLVVCCVVVVHDSVVDDDDGFAADPVNITMD

pLDDT: mean 84.01, std 8.05, range [60.72, 94.94]

Radius of gyration: 19.16 Å; chains: 1; bounding box: 42×30×46 Å